Protein AF-A0A955AB08-F1 (afdb_monomer)

Secondary structure (DSSP, 8-state):
-HHHHHHHHHHHHHHHHHHHHHHHHHHHHHHHTTS-HHHHHHHHHHHHHHHHHTT--S-SSS--HHHHHH-EEEEEEHHHHHHHHGGG--HHHHHHHHHHHHHTTSSSEEEE-TTSTT-EEEEEE-TTSSPPP-

Structure (mmCIF, N/CA/C/O backbone):
data_AF-A0A955AB08-F1
#
_entry.id   AF-A0A955AB08-F1
#
loop_
_atom_site.group_PDB
_atom_site.id
_atom_site.type_symbol
_atom_site.label_atom_id
_atom_site.label_alt_id
_atom_site.label_comp_id
_atom_site.label_asym_id
_atom_site.label_entity_id
_atom_site.label_seq_id
_atom_site.pdbx_PDB_ins_code
_atom_site.Cartn_x
_atom_site.Cartn_y
_atom_site.Cartn_z
_atom_site.occupancy
_atom_site.B_iso_or_equiv
_atom_site.auth_seq_id
_atom_site.auth_comp_id
_atom_site.auth_asym_id
_atom_site.auth_atom_id
_atom_site.pdbx_PDB_model_num
ATOM 1 N N . ASP A 1 1 ? -2.127 -2.763 14.261 1.00 71.50 1 ASP A N 1
ATOM 2 C CA . ASP A 1 1 ? -1.485 -1.689 15.045 1.00 71.50 1 ASP A CA 1
ATOM 3 C C . ASP A 1 1 ? -1.441 -0.354 14.293 1.00 71.50 1 ASP A C 1
ATOM 5 O O . ASP A 1 1 ? -1.981 0.621 14.796 1.00 71.50 1 ASP A O 1
ATOM 9 N N . ILE A 1 2 ? -0.918 -0.314 13.058 1.00 84.75 2 ILE A N 1
ATOM 10 C CA . ILE A 1 2 ? -0.859 0.908 12.220 1.00 84.75 2 ILE A CA 1
ATOM 11 C C . ILE A 1 2 ? -2.237 1.560 12.011 1.00 84.75 2 ILE A C 1
ATOM 13 O O . ILE A 1 2 ? -2.400 2.736 12.316 1.00 84.75 2 ILE A O 1
ATOM 17 N N . MET A 1 3 ? -3.245 0.796 11.567 1.00 88.81 3 MET A N 1
ATOM 18 C CA . MET A 1 3 ? -4.591 1.336 11.311 1.00 88.81 3 MET A CA 1
ATOM 19 C C . MET A 1 3 ? -5.214 2.000 12.549 1.00 88.81 3 MET A C 1
ATOM 21 O O . MET A 1 3 ? -5.791 3.073 12.429 1.00 88.81 3 MET A O 1
ATOM 25 N N . TYR A 1 4 ? -5.057 1.410 13.740 1.00 93.00 4 TYR A N 1
ATOM 26 C CA . TYR A 1 4 ? -5.535 2.012 14.990 1.00 93.00 4 TYR A CA 1
ATOM 27 C C . TYR A 1 4 ? -4.846 3.354 15.266 1.00 93.00 4 TYR A C 1
ATOM 29 O O . TYR A 1 4 ? -5.520 4.342 15.548 1.00 93.00 4 TYR A O 1
ATOM 37 N N . ARG A 1 5 ? -3.510 3.407 15.152 1.00 91.81 5 ARG A N 1
ATOM 38 C CA . ARG A 1 5 ? -2.750 4.647 15.373 1.00 91.81 5 ARG A CA 1
ATOM 39 C C . ARG A 1 5 ? -3.186 5.739 14.399 1.00 91.81 5 ARG A C 1
ATOM 41 O O . ARG A 1 5 ? -3.475 6.848 14.832 1.00 91.81 5 ARG A O 1
ATOM 48 N N . ASN A 1 6 ? -3.312 5.409 13.117 1.00 90.12 6 ASN A N 1
ATOM 49 C CA . ASN A 1 6 ? -3.714 6.379 12.102 1.00 90.12 6 ASN A CA 1
ATOM 50 C C . ASN A 1 6 ? -5.166 6.845 12.286 1.00 90.12 6 ASN A C 1
ATOM 52 O O . ASN A 1 6 ? -5.442 8.031 12.137 1.00 90.12 6 ASN A O 1
ATOM 56 N N . ALA A 1 7 ? -6.084 5.944 12.656 1.00 92.50 7 ALA A N 1
ATOM 57 C CA . ALA A 1 7 ? -7.474 6.291 12.959 1.00 92.50 7 ALA A CA 1
ATOM 58 C C . ALA A 1 7 ? -7.582 7.216 14.182 1.00 92.50 7 ALA A C 1
ATOM 60 O O . ALA A 1 7 ? -8.371 8.157 14.175 1.00 92.50 7 ALA A O 1
ATOM 61 N N . LYS A 1 8 ? -6.742 6.997 15.203 1.00 94.25 8 LYS A N 1
ATOM 62 C CA . LYS A 1 8 ? -6.636 7.875 16.376 1.00 94.25 8 LYS A CA 1
ATOM 63 C C . LYS A 1 8 ? -6.125 9.271 16.024 1.00 94.25 8 LYS A C 1
ATOM 65 O O . LYS A 1 8 ? -6.566 10.240 16.631 1.00 94.25 8 LYS A O 1
ATOM 70 N N . THR A 1 9 ? -5.217 9.378 15.058 1.00 93.94 9 THR A N 1
ATOM 71 C CA . THR A 1 9 ? -4.696 10.667 14.586 1.00 93.94 9 THR A CA 1
ATOM 72 C C . THR A 1 9 ? -5.680 11.395 13.667 1.00 93.94 9 THR A C 1
ATOM 74 O O . THR A 1 9 ? -5.891 12.591 13.836 1.00 93.94 9 THR A O 1
ATOM 77 N N . ASN A 1 10 ? -6.273 10.704 12.689 1.00 92.94 10 ASN A N 1
ATOM 78 C CA . ASN A 1 10 ? -7.201 11.293 11.723 1.00 92.94 10 ASN A CA 1
ATOM 79 C C . ASN A 1 10 ? -8.152 10.234 11.144 1.00 92.94 10 ASN A C 1
ATOM 81 O O . ASN A 1 10 ? -7.912 9.691 10.064 1.00 92.94 10 ASN A O 1
ATOM 85 N N . LEU A 1 11 ? -9.251 9.964 11.849 1.00 92.31 11 LEU A N 1
ATOM 86 C CA . LEU A 1 11 ? -10.253 8.981 11.432 1.00 92.31 11 LEU A CA 1
ATOM 87 C C . LEU A 1 11 ? -10.873 9.307 10.066 1.00 92.31 11 LEU A C 1
ATOM 89 O O . LEU A 1 11 ? -10.939 8.432 9.206 1.00 92.31 11 LEU A O 1
ATOM 93 N N . ALA A 1 12 ? -11.282 10.560 9.845 1.00 92.38 12 ALA A N 1
ATOM 94 C CA . ALA A 1 12 ? -11.912 10.981 8.593 1.00 92.38 12 ALA A CA 1
ATOM 95 C C . ALA A 1 12 ? -10.998 10.721 7.385 1.00 92.38 12 ALA A C 1
ATOM 97 O O . ALA A 1 12 ? -11.436 10.185 6.372 1.00 92.38 12 ALA A O 1
ATOM 98 N N . GLY A 1 13 ? -9.703 11.014 7.528 1.00 89.00 13 GLY A N 1
ATOM 99 C CA . GLY A 1 13 ? -8.707 10.732 6.498 1.00 89.00 13 GLY A CA 1
ATOM 100 C C . GLY A 1 13 ? -8.410 9.246 6.294 1.00 89.00 13 GLY A C 1
ATOM 101 O O . GLY A 1 13 ? -7.822 8.899 5.281 1.00 89.00 13 GLY A O 1
ATOM 102 N N . GLN A 1 14 ? -8.774 8.351 7.219 1.00 89.06 14 GLN A N 1
ATOM 103 C CA . GLN A 1 14 ? -8.617 6.909 6.991 1.00 89.06 14 GLN A CA 1
ATOM 104 C C . GLN A 1 14 ? -9.759 6.321 6.153 1.00 89.06 14 GLN A C 1
ATOM 106 O O . GLN A 1 14 ? -9.505 5.401 5.375 1.00 89.06 14 GLN A O 1
ATOM 111 N N . TYR A 1 15 ? -10.980 6.856 6.261 1.00 89.50 15 TYR A N 1
ATOM 112 C CA . TYR A 1 15 ? -12.125 6.408 5.454 1.00 89.50 15 TYR A CA 1
ATOM 113 C C . TYR A 1 15 ? -11.903 6.634 3.946 1.00 89.50 15 TYR A C 1
ATOM 115 O O . TYR A 1 15 ? -12.392 5.876 3.117 1.00 89.50 15 TYR A O 1
ATOM 123 N N . SER A 1 16 ? -11.096 7.625 3.558 1.00 84.69 16 SER A N 1
ATOM 124 C CA . SER A 1 16 ? -10.733 7.835 2.150 1.00 84.69 16 SER A CA 1
ATOM 125 C C . SER A 1 16 ? -9.644 6.886 1.627 1.00 84.69 16 SER A C 1
ATOM 127 O O . SER A 1 16 ? -9.395 6.869 0.423 1.00 84.69 16 SER A O 1
ATOM 129 N N . LEU A 1 17 ? -8.986 6.104 2.495 1.00 81.38 17 LEU A N 1
ATOM 130 C CA . LEU A 1 17 ? -7.819 5.289 2.128 1.00 81.38 17 LEU A CA 1
ATOM 131 C C . LEU A 1 17 ? -8.125 3.798 1.981 1.00 81.38 17 LEU A C 1
ATOM 133 O O . LEU A 1 17 ? -7.622 3.165 1.057 1.00 81.38 17 LEU A O 1
ATOM 137 N N . TYR A 1 18 ? -8.900 3.212 2.897 1.00 79.69 18 TYR A N 1
ATOM 138 C CA . TYR A 1 18 ? -9.014 1.749 2.975 1.00 79.69 18 TYR A CA 1
ATOM 139 C C . TYR A 1 18 ? -10.227 1.151 2.247 1.00 79.69 18 TYR A C 1
ATOM 141 O O . TYR A 1 18 ? -10.337 -0.077 2.152 1.00 79.69 18 TYR A O 1
ATOM 149 N N . GLY A 1 19 ? -11.128 1.993 1.736 1.00 85.38 19 GLY A N 1
ATOM 150 C CA . GLY A 1 19 ? -12.357 1.569 1.068 1.00 85.38 19 GLY A CA 1
ATOM 151 C C . GLY A 1 19 ? -13.291 0.751 1.969 1.00 85.38 19 GLY A C 1
ATOM 152 O O . GLY A 1 19 ? -13.038 0.548 3.154 1.00 85.38 19 GLY A O 1
ATOM 153 N N . SER A 1 20 ? -14.359 0.201 1.389 1.00 91.12 20 SER A N 1
ATOM 154 C CA . SER A 1 20 ? -15.511 -0.322 2.146 1.00 91.12 20 SER A CA 1
ATOM 155 C C . SER A 1 20 ? -15.192 -1.386 3.209 1.00 91.12 20 SER A C 1
ATOM 157 O O . SER A 1 20 ? -15.840 -1.444 4.256 1.00 91.12 20 SER A O 1
ATOM 159 N N . ASN A 1 21 ? -14.194 -2.244 2.979 1.00 92.38 21 ASN A N 1
ATOM 160 C CA . ASN A 1 21 ? -13.783 -3.240 3.972 1.00 92.38 21 ASN A CA 1
ATOM 161 C C . ASN A 1 21 ? -12.989 -2.608 5.119 1.00 92.38 21 ASN A C 1
ATOM 163 O O . ASN A 1 21 ? -13.155 -3.009 6.269 1.00 92.38 21 ASN A O 1
ATOM 167 N N . GLY A 1 22 ? -12.133 -1.630 4.824 1.00 91.31 22 GLY A N 1
ATOM 168 C CA . GLY A 1 22 ? -11.461 -0.862 5.861 1.00 91.31 22 GLY A CA 1
ATOM 169 C C . GLY A 1 22 ? -12.411 0.030 6.634 1.00 91.31 22 GLY A C 1
ATOM 170 O O . GLY A 1 22 ? -12.307 0.079 7.854 1.00 91.31 22 GLY A O 1
ATOM 171 N N . ASP A 1 23 ? -13.391 0.627 5.963 1.00 94.62 23 ASP A N 1
ATOM 172 C CA . ASP A 1 23 ? -14.441 1.435 6.581 1.00 94.62 23 ASP A CA 1
ATOM 173 C C . ASP A 1 23 ? -15.197 0.634 7.642 1.00 94.62 23 ASP A C 1
ATOM 175 O O . ASP A 1 23 ? -15.444 1.128 8.738 1.00 94.62 23 ASP A O 1
ATOM 179 N N . ALA A 1 24 ? -15.473 -0.648 7.384 1.00 95.88 24 ALA A N 1
ATOM 180 C CA . ALA A 1 24 ? -16.081 -1.533 8.375 1.00 95.88 24 ALA A CA 1
ATOM 181 C C . ALA A 1 24 ? -15.209 -1.715 9.636 1.00 95.88 24 ALA A C 1
ATOM 183 O O . ALA A 1 24 ? -15.736 -1.828 10.742 1.00 95.88 24 ALA A O 1
ATOM 184 N N . VAL A 1 25 ? -13.880 -1.732 9.499 1.00 95.12 25 VAL A N 1
ATOM 185 C CA . VAL A 1 25 ? -12.946 -1.810 10.637 1.00 95.12 25 VAL A CA 1
ATOM 186 C C . VAL A 1 25 ? -12.798 -0.451 11.329 1.00 95.12 25 VAL A C 1
ATOM 188 O O . VAL A 1 25 ? -12.733 -0.389 12.558 1.00 95.12 25 VAL A O 1
ATOM 191 N N . LEU A 1 26 ? -12.781 0.643 10.567 1.00 96.38 26 LEU A N 1
ATOM 192 C CA . LEU A 1 26 ? -12.750 2.010 11.090 1.00 96.38 26 LEU A CA 1
ATOM 193 C C . LEU A 1 26 ? -14.026 2.346 11.863 1.00 96.38 26 LEU A C 1
ATOM 195 O O . LEU A 1 26 ? -13.941 2.987 12.907 1.00 96.38 26 LEU A O 1
ATOM 199 N N . LYS A 1 27 ? -15.177 1.818 11.442 1.00 96.88 27 LYS A N 1
ATOM 200 C CA . LYS A 1 27 ? -16.437 1.935 12.178 1.00 96.88 27 LYS A CA 1
ATOM 201 C C . LYS A 1 27 ? -16.373 1.239 13.535 1.00 96.88 27 LYS A C 1
ATOM 203 O O . LYS A 1 27 ? -16.810 1.796 14.536 1.00 96.88 27 LYS A O 1
ATOM 208 N N . VAL A 1 28 ? -15.742 0.062 13.603 1.00 97.12 28 VAL A N 1
ATOM 209 C CA . VAL A 1 28 ? -15.484 -0.621 14.885 1.00 97.12 28 VAL A CA 1
ATOM 210 C C . VAL A 1 28 ? -14.613 0.239 15.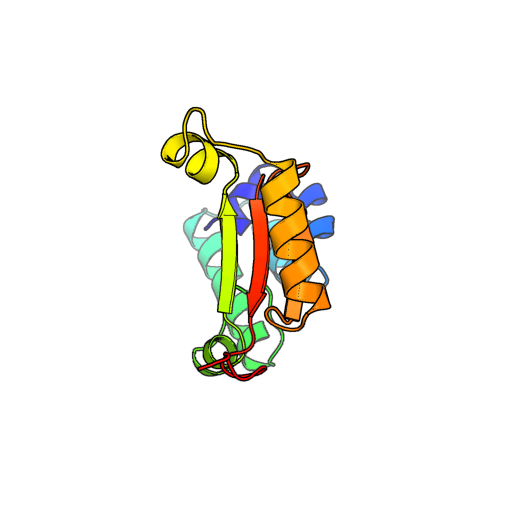798 1.00 97.12 28 VAL A C 1
ATOM 212 O O . VAL A 1 28 ? -14.893 0.319 16.993 1.00 97.12 28 VAL A O 1
ATOM 215 N N . TYR A 1 29 ? -13.582 0.896 15.256 1.00 97.25 29 TYR A N 1
ATOM 216 C CA . TYR A 1 29 ? -12.797 1.864 16.021 1.00 97.25 29 TYR A CA 1
ATOM 217 C C . TYR A 1 29 ? -13.669 3.028 16.505 1.00 97.25 29 TYR A C 1
ATOM 219 O O . TYR A 1 29 ? -13.682 3.318 17.697 1.00 97.25 29 TYR A O 1
ATOM 227 N N . GLU A 1 30 ? -14.419 3.663 15.607 1.00 97.31 30 GLU A N 1
ATOM 228 C CA . GLU A 1 30 ? -15.264 4.821 15.896 1.00 97.31 30 GLU A CA 1
ATOM 229 C C . GLU A 1 30 ? -16.266 4.554 17.024 1.00 97.31 30 GLU A C 1
ATOM 231 O O . GLU A 1 30 ? -16.361 5.355 17.956 1.00 97.31 30 GLU A O 1
ATOM 236 N N . ASP A 1 31 ? -16.923 3.394 16.981 1.00 98.00 31 ASP A N 1
ATOM 237 C CA . ASP A 1 31 ? -17.942 2.975 17.948 1.00 98.00 31 ASP A CA 1
ATOM 238 C C . ASP A 1 31 ? -17.359 2.603 19.316 1.00 98.00 31 ASP A C 1
ATOM 240 O O . ASP A 1 31 ? -18.072 2.580 20.317 1.00 98.00 31 ASP A O 1
ATOM 244 N N . ASN A 1 32 ? -16.060 2.297 19.380 1.00 97.81 32 ASN A N 1
ATOM 245 C CA . ASN A 1 32 ? -15.412 1.779 20.584 1.00 97.81 32 ASN A CA 1
ATOM 246 C C . ASN A 1 32 ? -14.257 2.653 21.086 1.00 97.81 32 ASN A C 1
ATOM 248 O O . ASN A 1 32 ? -13.645 2.297 22.086 1.00 97.81 32 ASN A O 1
ATOM 252 N N . LYS A 1 33 ? -13.952 3.797 20.458 1.00 95.81 33 LYS A N 1
ATOM 253 C CA . LYS A 1 33 ? -12.757 4.620 20.749 1.00 95.81 33 LYS A CA 1
ATOM 254 C C . LYS A 1 33 ? -12.636 5.139 22.190 1.00 95.81 33 LYS A C 1
ATOM 256 O O . LYS A 1 33 ? -11.564 5.604 22.559 1.00 95.81 33 LYS A O 1
ATOM 261 N N . GLN A 1 34 ? -13.705 5.058 22.986 1.00 96.69 34 GLN A N 1
ATOM 262 C CA . GLN A 1 34 ? -13.718 5.403 24.417 1.00 96.69 34 GLN A CA 1
ATOM 263 C C . GLN A 1 34 ? -13.293 4.244 25.337 1.00 96.69 34 GLN A C 1
ATOM 265 O O . GLN A 1 34 ? -13.073 4.445 26.528 1.00 96.69 34 GLN A O 1
ATOM 270 N N . LYS A 1 35 ? -13.195 3.020 24.808 1.00 96.69 35 LYS A N 1
ATOM 271 C CA . LYS A 1 35 ? -12.752 1.833 25.545 1.00 96.69 35 LYS A CA 1
ATOM 272 C C . LYS A 1 35 ? -11.223 1.787 25.671 1.00 96.69 35 LYS A C 1
ATOM 274 O O . LYS A 1 35 ? -10.525 2.464 24.912 1.00 96.69 35 LYS A O 1
ATOM 279 N N . PRO A 1 36 ? -10.674 0.939 26.564 1.00 97.50 36 PRO A N 1
ATOM 280 C CA . PRO A 1 36 ? -9.236 0.717 26.635 1.00 97.50 36 PRO A CA 1
ATOM 281 C C . PRO A 1 36 ? -8.647 0.301 25.282 1.00 97.50 36 PRO A C 1
ATOM 283 O O . PRO A 1 36 ? -9.205 -0.539 24.574 1.00 97.50 36 PRO A O 1
ATOM 286 N N . GLU A 1 37 ? -7.474 0.841 24.950 1.00 95.44 37 GLU A N 1
ATOM 287 C CA . GLU A 1 37 ? -6.793 0.622 23.666 1.00 95.44 37 GLU A CA 1
ATOM 288 C C . GLU A 1 37 ? -6.680 -0.861 23.282 1.00 95.44 37 GLU A C 1
ATOM 290 O O . GLU A 1 37 ? -6.947 -1.236 22.138 1.00 95.44 37 GLU A O 1
ATOM 295 N N . ALA A 1 38 ? -6.314 -1.714 24.240 1.00 95.62 38 ALA A N 1
ATOM 296 C CA . ALA A 1 38 ? -6.187 -3.150 24.017 1.00 95.62 38 ALA A CA 1
ATOM 297 C C . ALA A 1 38 ? -7.516 -3.789 23.576 1.00 95.62 38 ALA A C 1
ATOM 299 O O . ALA A 1 38 ? -7.529 -4.654 22.698 1.00 95.62 38 ALA A O 1
ATOM 300 N N . GLU A 1 39 ? -8.641 -3.337 24.136 1.00 97.00 39 GLU A N 1
ATOM 301 C CA . GLU A 1 39 ? -9.965 -3.841 23.779 1.00 97.00 39 GLU A CA 1
ATOM 302 C C . GLU A 1 39 ? -10.374 -3.380 22.378 1.00 97.00 39 GLU A C 1
ATOM 304 O O . GLU A 1 39 ? -10.815 -4.200 21.572 1.00 97.00 39 GLU A O 1
ATOM 309 N N . VAL A 1 40 ? -10.150 -2.105 22.047 1.00 96.94 40 VAL A N 1
ATOM 310 C CA . VAL A 1 40 ? -10.433 -1.571 20.705 1.00 96.94 40 VAL A CA 1
ATOM 311 C C . VAL A 1 40 ? -9.623 -2.317 19.648 1.00 96.94 40 VAL A C 1
ATOM 313 O O . VAL A 1 40 ? -10.182 -2.797 18.661 1.00 96.94 40 VAL A O 1
ATOM 316 N N . LYS A 1 41 ? -8.315 -2.503 19.875 1.00 94.50 41 LYS A N 1
ATOM 317 C CA . LYS A 1 41 ? -7.449 -3.275 18.970 1.00 94.50 41 LYS A CA 1
ATOM 318 C C . LYS A 1 41 ? -7.950 -4.707 18.795 1.00 94.50 41 LYS A C 1
ATOM 320 O O . LYS A 1 41 ? -7.976 -5.199 17.667 1.00 94.50 41 LYS A O 1
ATOM 325 N N . ARG A 1 42 ? -8.381 -5.367 19.874 1.00 95.88 42 ARG A N 1
ATOM 326 C CA . ARG A 1 42 ? -8.948 -6.724 19.815 1.00 95.88 42 ARG A CA 1
ATOM 327 C C . ARG A 1 42 ? -10.201 -6.773 18.938 1.00 95.88 42 ARG A C 1
ATOM 329 O O . ARG A 1 42 ? -10.310 -7.671 18.105 1.00 95.88 42 ARG A O 1
ATOM 336 N N . LEU A 1 43 ? -11.111 -5.809 19.085 1.00 97.06 43 LEU A N 1
ATOM 337 C CA . LEU A 1 43 ? -12.337 -5.718 18.282 1.00 97.06 43 LEU A CA 1
ATOM 338 C C . LEU A 1 43 ? -12.032 -5.458 16.800 1.00 97.06 43 LEU A C 1
ATOM 340 O O . LEU A 1 43 ? -12.585 -6.131 15.931 1.00 97.06 43 LEU A O 1
ATOM 344 N N . MET A 1 44 ? -11.099 -4.550 16.503 1.00 94.88 44 MET A N 1
ATOM 345 C CA . MET A 1 44 ? -10.657 -4.296 15.127 1.00 94.88 44 MET A CA 1
ATOM 346 C C . MET A 1 44 ? -10.044 -5.551 14.489 1.00 94.88 44 MET A C 1
ATOM 348 O O . MET A 1 44 ? -10.383 -5.898 13.361 1.00 94.88 44 MET A O 1
ATOM 352 N N . VAL A 1 45 ? -9.180 -6.273 15.213 1.00 92.75 45 VAL A N 1
ATOM 353 C CA . VAL A 1 45 ? -8.583 -7.533 14.732 1.00 92.75 45 VAL A CA 1
ATOM 354 C C . VAL A 1 45 ? -9.652 -8.598 14.489 1.00 92.75 45 VAL A C 1
ATOM 356 O O . VAL A 1 45 ? -9.575 -9.312 13.490 1.00 92.75 45 VAL A O 1
ATOM 359 N N . ALA A 1 46 ? -10.656 -8.703 15.364 1.00 94.38 46 ALA A N 1
ATOM 360 C CA . ALA A 1 46 ? -11.769 -9.628 15.174 1.00 94.38 46 ALA A CA 1
ATOM 361 C C . ALA A 1 46 ? -12.533 -9.322 13.876 1.00 94.38 46 ALA A C 1
ATOM 363 O O . ALA A 1 46 ? -12.756 -10.232 13.080 1.00 94.38 46 ALA A O 1
ATOM 364 N N . LYS A 1 47 ? -12.827 -8.043 13.604 1.00 95.00 47 LYS A N 1
ATOM 365 C CA . LYS A 1 47 ? -13.492 -7.630 12.360 1.00 95.00 47 LYS A CA 1
ATOM 366 C C . LYS A 1 47 ? -12.644 -7.918 11.118 1.00 95.00 47 LYS A C 1
ATOM 368 O O . LYS A 1 47 ? -13.174 -8.402 10.125 1.00 95.00 47 LYS A O 1
ATOM 373 N N . VAL A 1 48 ? -11.329 -7.690 11.168 1.00 91.31 48 VAL A N 1
ATOM 374 C CA . VAL A 1 48 ? -10.420 -8.052 10.061 1.00 91.31 48 VAL A CA 1
ATOM 375 C C . VAL A 1 48 ? -10.473 -9.557 9.775 1.00 91.31 48 VAL A C 1
ATOM 377 O O . VAL A 1 48 ? -10.547 -9.952 8.613 1.00 91.31 48 VAL A O 1
ATOM 380 N N . LYS A 1 49 ? -10.462 -10.401 10.815 1.00 89.50 49 LYS A N 1
ATOM 381 C CA . LYS A 1 49 ? -10.542 -11.864 10.664 1.00 89.50 49 LYS A CA 1
ATOM 382 C C . LYS A 1 49 ? -11.885 -12.316 10.088 1.00 89.50 49 LYS A C 1
ATOM 384 O O . LYS A 1 49 ? -11.897 -13.150 9.190 1.00 89.50 49 LYS A O 1
ATOM 389 N N . GLU A 1 50 ? -12.987 -11.743 10.563 1.00 92.19 50 GLU A N 1
ATOM 390 C CA . GLU A 1 50 ? -14.339 -11.994 10.043 1.00 92.19 50 GLU A CA 1
ATOM 391 C C . GLU A 1 50 ? -14.452 -11.630 8.555 1.00 92.19 50 GLU A C 1
ATOM 393 O O . GLU A 1 50 ? -14.946 -12.416 7.747 1.00 92.19 50 GLU A O 1
ATOM 398 N N . LEU A 1 51 ? -13.953 -10.454 8.162 1.00 91.50 51 LEU A N 1
ATOM 399 C CA . LEU A 1 51 ? -13.936 -10.038 6.759 1.00 91.50 51 LEU A CA 1
ATOM 400 C C . LEU A 1 51 ? -13.088 -11.000 5.913 1.00 91.50 51 LEU A C 1
ATOM 402 O O . LEU A 1 51 ? -13.521 -11.430 4.843 1.00 91.50 51 LEU A O 1
ATOM 406 N N . LEU A 1 52 ? -11.925 -11.416 6.423 1.00 86.94 52 LEU A N 1
ATOM 407 C CA . LEU A 1 52 ? -11.034 -12.341 5.726 1.00 86.94 52 LEU A CA 1
ATOM 408 C C . LEU A 1 52 ? -11.663 -13.725 5.503 1.00 86.94 52 LEU A C 1
ATOM 410 O O . LEU A 1 52 ? -11.486 -14.287 4.425 1.00 86.94 52 LEU A O 1
ATOM 414 N N . GLN A 1 53 ? -12.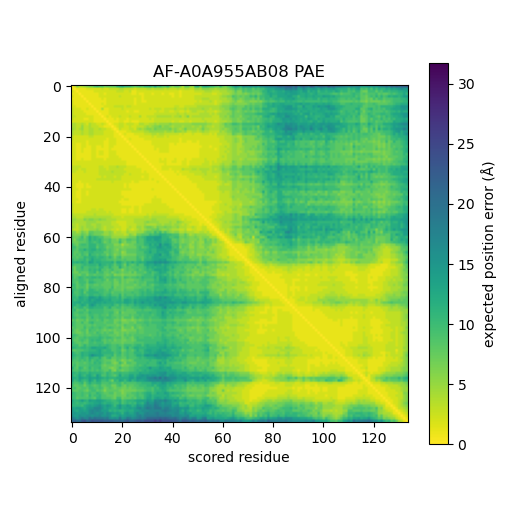431 -14.249 6.467 1.00 86.12 53 GLN A N 1
ATOM 415 C CA . GLN A 1 53 ? -13.190 -15.504 6.315 1.00 86.12 53 GLN A CA 1
ATOM 416 C C . GLN A 1 53 ? -14.201 -15.443 5.162 1.00 86.12 53 GLN A C 1
ATOM 418 O O . GLN A 1 53 ? -14.475 -16.457 4.531 1.00 86.12 53 GLN A O 1
ATOM 423 N N . ASN A 1 54 ? -14.699 -14.247 4.844 1.00 85.00 54 ASN A N 1
ATOM 424 C CA . ASN A 1 54 ? -15.610 -13.996 3.729 1.00 85.00 54 ASN A CA 1
ATOM 425 C C . ASN A 1 54 ? -14.878 -13.545 2.451 1.00 85.00 54 ASN A C 1
ATOM 427 O O . ASN A 1 54 ? -15.479 -12.933 1.571 1.00 85.00 54 ASN A O 1
ATOM 431 N N . ASN A 1 55 ? -13.565 -13.784 2.363 1.00 82.00 55 ASN A N 1
ATOM 432 C CA . ASN A 1 55 ? -12.687 -13.349 1.271 1.00 82.00 55 ASN A CA 1
ATOM 433 C C . ASN A 1 55 ? -12.687 -11.823 1.014 1.00 82.00 55 ASN A C 1
ATOM 4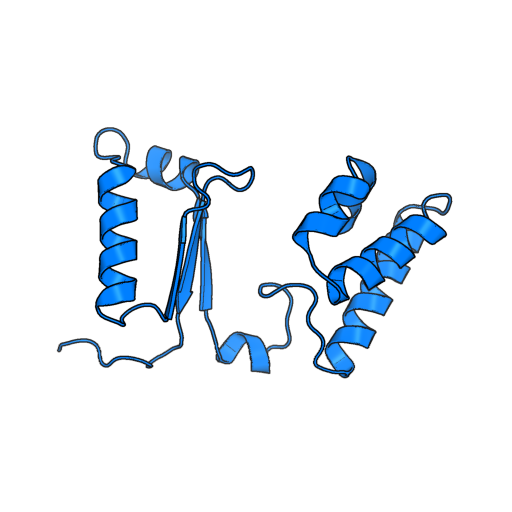35 O O . ASN A 1 55 ? -12.291 -11.345 -0.052 1.00 82.00 55 ASN A O 1
ATOM 439 N N . ARG A 1 56 ? -13.102 -11.029 2.008 1.00 86.81 56 ARG A N 1
ATOM 440 C CA . ARG A 1 56 ? -13.129 -9.564 1.967 1.00 86.81 56 ARG A CA 1
ATOM 441 C C . ARG A 1 56 ? -11.891 -9.023 2.664 1.00 86.81 56 ARG A C 1
ATOM 443 O O . ARG A 1 56 ? -11.762 -9.061 3.882 1.00 86.81 56 ARG A O 1
ATOM 450 N N . ARG A 1 57 ? -10.936 -8.533 1.881 1.00 84.62 57 ARG A N 1
ATOM 451 C CA . ARG A 1 57 ? -9.635 -8.090 2.396 1.00 84.62 57 ARG A CA 1
ATOM 452 C C . ARG A 1 57 ? -9.650 -6.604 2.740 1.00 84.62 57 ARG A C 1
ATOM 454 O O . ARG A 1 57 ? -10.239 -5.805 2.016 1.00 84.62 57 ARG A O 1
ATOM 461 N N . VAL A 1 58 ? -8.987 -6.262 3.844 1.00 83.69 58 VAL A N 1
ATOM 462 C CA . VAL A 1 58 ? -8.806 -4.879 4.330 1.00 83.69 58 VAL A CA 1
ATOM 463 C C . VAL A 1 58 ? -7.468 -4.295 3.872 1.00 83.69 58 VAL A C 1
ATOM 465 O O . VAL A 1 58 ? -7.339 -3.094 3.676 1.00 83.69 58 VAL A O 1
ATOM 468 N N . SER A 1 59 ? -6.458 -5.146 3.695 1.00 77.62 59 SER A N 1
ATOM 469 C CA . SER A 1 59 ? -5.137 -4.768 3.204 1.00 77.62 59 SER A CA 1
ATOM 470 C C . SER A 1 59 ? -4.614 -5.862 2.287 1.00 77.62 59 SER A C 1
ATOM 472 O O . SER A 1 59 ? -4.879 -7.046 2.503 1.00 77.62 59 SER A O 1
ATOM 474 N N . LEU A 1 60 ? -3.849 -5.458 1.279 1.00 73.88 60 LEU A N 1
ATOM 475 C CA . LEU A 1 60 ? -3.147 -6.385 0.406 1.00 73.88 60 LEU A CA 1
ATOM 476 C C . LEU A 1 60 ? -1.928 -7.031 1.093 1.00 73.88 60 LEU A C 1
ATOM 478 O O . LEU A 1 60 ? -1.562 -8.149 0.748 1.00 73.88 60 LEU A O 1
ATOM 482 N N . HIS A 1 61 ? -1.361 -6.380 2.115 1.00 69.25 61 HIS A N 1
ATOM 483 C CA . HIS A 1 61 ? -0.199 -6.877 2.864 1.00 69.25 61 HIS A CA 1
ATOM 484 C C . HIS A 1 61 ? -0.575 -7.780 4.047 1.00 69.25 61 HIS A C 1
ATOM 486 O O . HIS A 1 61 ? 0.257 -8.531 4.546 1.00 69.25 61 HIS A O 1
ATOM 492 N N . VAL A 1 62 ? -1.824 -7.714 4.517 1.00 72.00 62 VAL A N 1
ATOM 493 C CA . VAL A 1 62 ? -2.322 -8.522 5.640 1.00 72.00 62 VAL A CA 1
ATOM 494 C C . VAL A 1 62 ? -3.389 -9.466 5.112 1.00 72.00 62 VAL A C 1
ATOM 496 O O . VAL A 1 62 ? -4.572 -9.131 5.048 1.00 72.00 62 VAL A O 1
ATOM 499 N N . THR A 1 63 ? -2.953 -10.646 4.680 1.00 72.44 63 THR A N 1
ATOM 500 C CA . THR A 1 63 ? -3.807 -11.602 3.976 1.00 72.44 63 THR A CA 1
ATOM 501 C C . THR A 1 63 ? -3.493 -13.054 4.349 1.00 72.44 63 THR A C 1
ATOM 503 O O . THR A 1 63 ? -2.590 -13.320 5.140 1.00 72.44 63 THR A O 1
ATOM 506 N N . THR A 1 64 ? -4.277 -14.006 3.836 1.00 74.38 64 THR A N 1
ATOM 507 C CA . THR A 1 64 ? -4.017 -15.440 4.031 1.00 74.38 64 THR A CA 1
ATOM 508 C C . THR A 1 64 ? -2.764 -15.871 3.270 1.00 74.38 64 THR A C 1
ATOM 510 O O . THR A 1 64 ? -2.432 -15.294 2.238 1.00 74.38 64 THR A O 1
ATOM 513 N N . ALA A 1 65 ? -2.099 -16.939 3.722 1.00 78.56 65 ALA A N 1
ATOM 514 C CA . ALA A 1 65 ? -0.948 -17.505 3.011 1.00 78.56 65 ALA A CA 1
ATOM 515 C C . ALA A 1 65 ? -1.278 -17.869 1.551 1.00 78.56 65 ALA A C 1
ATOM 517 O O . ALA A 1 65 ? -0.451 -17.698 0.664 1.00 78.56 65 ALA A O 1
ATOM 518 N N . GLU A 1 66 ? -2.500 -18.336 1.292 1.00 79.31 66 GLU A N 1
ATOM 519 C CA . GLU A 1 66 ? -2.988 -18.607 -0.060 1.00 79.31 66 GLU A CA 1
ATOM 520 C C . GLU A 1 66 ? -3.003 -17.354 -0.937 1.00 79.31 66 GLU A C 1
ATOM 522 O O . GLU A 1 66 ? -2.415 -17.359 -2.012 1.00 79.31 66 GLU A O 1
ATOM 527 N N . ASN A 1 67 ? -3.593 -16.260 -0.453 1.00 75.12 67 ASN A N 1
ATOM 528 C CA . ASN A 1 67 ? -3.627 -14.999 -1.187 1.00 75.12 67 ASN A CA 1
ATOM 529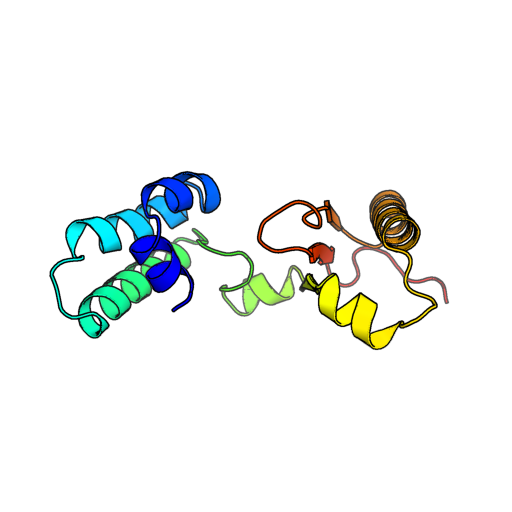 C C . ASN A 1 67 ? -2.236 -14.374 -1.346 1.00 75.12 67 ASN A C 1
ATOM 531 O O . ASN A 1 67 ? -1.951 -13.785 -2.386 1.00 75.12 67 ASN A O 1
ATOM 535 N N . TYR A 1 68 ? -1.371 -14.522 -0.341 1.00 78.31 68 TYR A N 1
ATOM 536 C CA . TYR A 1 68 ? 0.011 -14.049 -0.396 1.00 78.31 68 TYR A CA 1
ATOM 537 C C . TYR A 1 68 ? 0.813 -14.747 -1.507 1.00 78.31 68 TYR A C 1
ATOM 539 O O . TYR A 1 68 ? 1.647 -14.126 -2.153 1.00 78.31 68 TYR A O 1
ATOM 547 N N . ARG A 1 69 ? 0.524 -16.022 -1.807 1.00 80.88 69 ARG A N 1
ATOM 548 C CA . ARG A 1 69 ? 1.182 -16.754 -2.906 1.00 80.88 69 ARG A CA 1
ATOM 549 C C . ARG A 1 69 ? 0.820 -16.238 -4.301 1.00 80.88 69 ARG A C 1
ATOM 551 O O . ARG A 1 69 ? 1.556 -16.510 -5.243 1.00 80.88 69 ARG A O 1
ATOM 558 N N . LEU A 1 70 ? -0.293 -15.518 -4.449 1.00 82.44 70 LEU A N 1
ATOM 559 C CA . LEU A 1 70 ? -0.761 -15.035 -5.752 1.00 82.44 70 LEU A CA 1
ATOM 560 C C . LEU A 1 70 ? -0.022 -13.777 -6.216 1.00 82.44 70 LEU A C 1
ATOM 562 O O . LEU A 1 70 ? 0.077 -13.534 -7.417 1.00 82.44 70 LEU A O 1
ATOM 566 N N . LYS A 1 71 ? 0.452 -12.955 -5.274 1.00 84.62 71 LYS A N 1
ATOM 567 C CA . LYS A 1 71 ? 1.093 -11.671 -5.558 1.00 84.62 71 LYS A CA 1
ATOM 568 C C . LYS A 1 71 ? 2.144 -11.350 -4.505 1.00 84.62 71 LYS A C 1
ATOM 570 O O . LYS A 1 71 ? 1.845 -11.364 -3.316 1.00 84.62 71 LYS A O 1
ATOM 575 N N . ASN A 1 72 ? 3.325 -10.944 -4.950 1.00 86.19 72 ASN A N 1
ATOM 576 C CA . ASN A 1 72 ? 4.263 -10.210 -4.113 1.00 86.19 72 ASN A CA 1
ATOM 577 C C . ASN A 1 72 ? 3.968 -8.723 -4.248 1.00 86.19 72 ASN A C 1
ATOM 579 O O . ASN A 1 72 ? 3.870 -8.208 -5.360 1.00 86.19 72 ASN A O 1
ATOM 583 N N . ILE A 1 73 ? 3.821 -8.045 -3.119 1.00 88.94 73 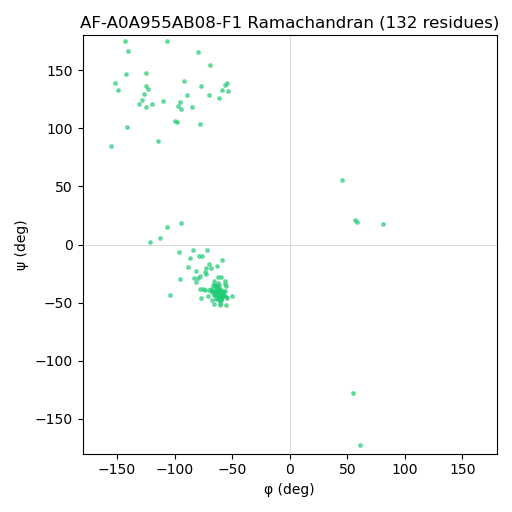ILE A N 1
ATOM 584 C CA . ILE A 1 73 ? 3.497 -6.623 -3.076 1.00 88.94 73 ILE A CA 1
ATOM 585 C C . ILE A 1 73 ? 4.568 -5.952 -2.243 1.00 88.94 73 ILE A C 1
ATOM 587 O O . ILE A 1 73 ? 4.755 -6.300 -1.075 1.00 88.94 73 ILE A O 1
ATOM 591 N N . ILE A 1 74 ? 5.300 -5.040 -2.871 1.00 90.56 74 ILE A N 1
ATOM 592 C CA . ILE A 1 74 ? 6.511 -4.460 -2.304 1.00 90.56 74 ILE A CA 1
ATOM 593 C C . ILE A 1 74 ? 6.394 -2.945 -2.377 1.00 90.56 74 ILE A C 1
ATOM 595 O O . ILE A 1 74 ? 6.233 -2.378 -3.456 1.00 90.56 74 ILE A O 1
ATOM 599 N N . ASP A 1 75 ? 6.530 -2.306 -1.221 1.00 92.69 75 ASP A N 1
ATOM 600 C CA . ASP A 1 75 ? 6.740 -0.868 -1.128 1.00 92.69 75 ASP A CA 1
ATOM 601 C C . ASP A 1 75 ? 8.240 -0.600 -1.032 1.00 92.69 75 ASP A C 1
ATOM 603 O O . ASP A 1 75 ? 8.906 -1.005 -0.075 1.00 92.69 75 ASP A O 1
ATOM 607 N N . ILE A 1 76 ? 8.786 0.090 -2.028 1.00 95.69 76 ILE A N 1
ATOM 608 C CA . ILE A 1 76 ? 10.197 0.468 -2.077 1.00 95.69 76 ILE A CA 1
ATOM 609 C C . ILE A 1 76 ? 10.303 1.921 -1.620 1.00 95.69 76 ILE A C 1
ATOM 611 O O . ILE A 1 76 ? 9.887 2.840 -2.325 1.00 95.69 76 ILE A O 1
ATOM 615 N N . GLY A 1 77 ? 10.813 2.131 -0.407 1.00 96.44 77 GLY A N 1
ATOM 616 C CA . GLY A 1 77 ? 10.889 3.454 0.213 1.00 96.44 77 GLY A CA 1
ATOM 617 C C . GLY A 1 77 ? 11.914 4.367 -0.460 1.00 96.44 77 GLY A C 1
ATOM 618 O O . GLY A 1 77 ? 13.088 4.022 -0.564 1.00 96.44 77 GLY A O 1
ATOM 619 N N . VAL A 1 78 ? 11.499 5.579 -0.837 1.00 96.56 78 VAL A N 1
ATOM 620 C CA . VAL A 1 78 ? 12.377 6.554 -1.509 1.00 96.56 78 VAL A CA 1
ATOM 621 C C . VAL A 1 78 ? 13.592 6.894 -0.646 1.00 96.56 78 VAL A C 1
ATOM 623 O O . VAL A 1 78 ? 14.720 6.891 -1.132 1.00 96.56 78 VAL A O 1
ATOM 626 N N . ASN A 1 79 ? 13.374 7.130 0.650 1.00 94.88 79 ASN A N 1
ATOM 627 C CA . ASN A 1 79 ? 14.434 7.544 1.571 1.00 94.88 79 ASN A CA 1
ATOM 628 C C . ASN A 1 79 ? 15.477 6.442 1.798 1.00 94.88 79 ASN A C 1
ATOM 630 O O . ASN A 1 79 ? 16.670 6.732 1.847 1.00 94.88 79 ASN A O 1
ATOM 634 N N . SER A 1 80 ? 15.051 5.179 1.924 1.00 95.06 80 SER A N 1
ATOM 635 C CA . SER A 1 80 ? 15.984 4.059 2.093 1.00 95.06 80 SER A CA 1
ATOM 636 C C . SER A 1 80 ? 16.767 3.799 0.809 1.00 95.06 80 SER A C 1
ATOM 638 O O . SER A 1 80 ? 17.976 3.581 0.869 1.00 95.06 80 SER A O 1
ATOM 640 N N . THR A 1 81 ? 16.120 3.903 -0.356 1.00 96.44 81 THR A N 1
ATOM 641 C CA . THR A 1 81 ? 16.806 3.822 -1.651 1.00 96.44 81 THR A CA 1
ATOM 642 C C . THR A 1 81 ? 17.816 4.954 -1.829 1.00 96.44 81 THR A C 1
ATOM 644 O O . THR A 1 81 ? 18.941 4.697 -2.249 1.00 96.4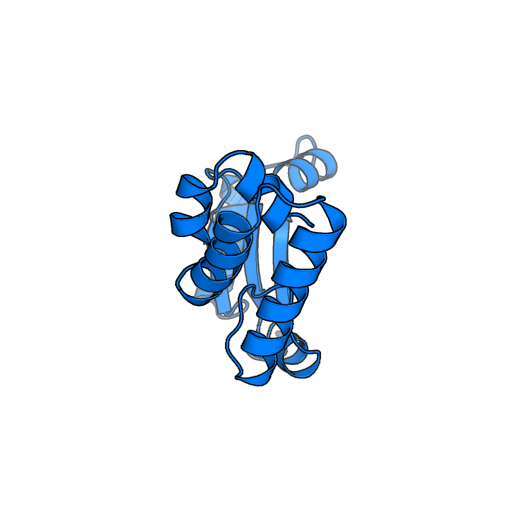4 81 THR A O 1
ATOM 647 N N . GLN A 1 82 ? 17.464 6.191 -1.469 1.00 96.62 82 GLN A N 1
ATOM 648 C CA . GLN A 1 82 ? 18.378 7.332 -1.532 1.00 96.62 82 GLN A CA 1
ATOM 649 C C . GLN A 1 82 ? 19.579 7.156 -0.601 1.00 96.62 82 GLN A C 1
ATOM 651 O O . GLN A 1 82 ? 20.712 7.370 -1.026 1.00 96.62 82 GLN A O 1
ATOM 656 N N . ALA A 1 83 ? 19.347 6.737 0.645 1.00 96.31 83 ALA A N 1
ATOM 657 C CA . ALA A 1 83 ? 20.416 6.500 1.609 1.00 96.31 83 ALA A CA 1
ATOM 658 C C . ALA A 1 83 ? 21.400 5.423 1.124 1.00 96.31 83 ALA A C 1
ATOM 660 O O . ALA A 1 83 ? 22.607 5.588 1.278 1.00 96.31 83 ALA A O 1
ATOM 661 N N . ALA A 1 84 ? 20.897 4.353 0.501 1.00 96.38 84 ALA A N 1
ATOM 662 C CA . ALA A 1 84 ? 21.727 3.276 -0.036 1.00 96.38 84 ALA A CA 1
ATOM 663 C C . ALA A 1 84 ? 22.481 3.673 -1.319 1.00 96.38 84 ALA A C 1
ATOM 665 O O . ALA A 1 84 ? 23.635 3.296 -1.496 1.00 96.38 84 ALA A O 1
ATOM 666 N N . ALA A 1 85 ? 21.841 4.425 -2.220 1.00 93.75 85 ALA A N 1
ATOM 667 C CA . ALA A 1 85 ? 22.423 4.809 -3.508 1.00 93.75 85 ALA A CA 1
ATOM 668 C C . ALA A 1 85 ? 23.382 6.013 -3.415 1.00 93.75 85 ALA A C 1
ATOM 670 O O . ALA A 1 85 ? 24.225 6.209 -4.299 1.00 93.75 85 ALA A O 1
ATOM 671 N N . GLY A 1 86 ? 23.252 6.844 -2.375 1.00 94.19 86 GLY A N 1
ATOM 672 C CA . GLY A 1 86 ? 24.067 8.040 -2.179 1.00 94.19 86 GLY A CA 1
ATOM 673 C C . GLY A 1 86 ? 24.011 8.977 -3.389 1.00 94.19 86 GLY A C 1
ATOM 674 O O . GLY A 1 86 ? 22.936 9.314 -3.885 1.00 94.19 86 GLY A O 1
ATOM 675 N N . ALA A 1 87 ? 25.179 9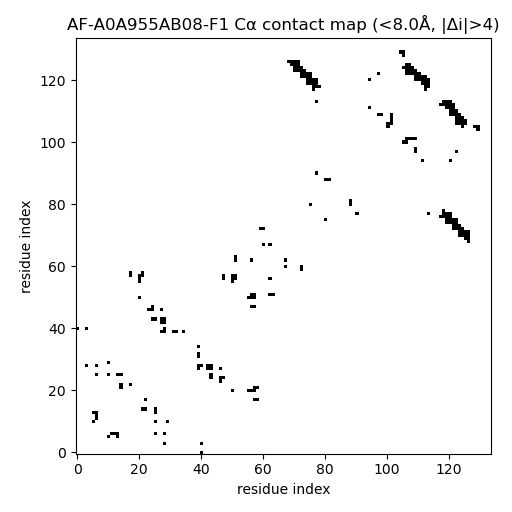.370 -3.902 1.00 95.06 87 ALA A N 1
ATOM 676 C CA . ALA A 1 87 ? 25.297 10.293 -5.036 1.00 95.06 87 ALA A CA 1
ATOM 677 C C . ALA A 1 87 ? 24.704 9.758 -6.356 1.00 95.06 87 ALA A C 1
ATOM 679 O O . ALA A 1 87 ? 24.427 10.540 -7.261 1.00 95.06 87 ALA A O 1
ATOM 680 N N . SER A 1 88 ? 24.497 8.443 -6.479 1.00 95.38 88 SER A N 1
ATOM 681 C CA . SER A 1 88 ? 23.914 7.833 -7.683 1.00 95.38 88 SER A CA 1
ATOM 682 C C . SER A 1 88 ? 22.381 7.860 -7.706 1.00 95.38 88 SER A C 1
ATOM 684 O O . SER A 1 88 ? 21.769 7.473 -8.704 1.00 95.38 88 SER A O 1
ATOM 686 N N . PHE A 1 89 ? 21.745 8.321 -6.623 1.00 97.25 89 PHE A N 1
ATOM 687 C CA . PHE A 1 89 ? 20.295 8.352 -6.512 1.00 97.25 89 PHE A CA 1
ATOM 688 C C . PHE A 1 89 ? 19.657 9.237 -7.590 1.00 97.25 89 PHE A C 1
ATOM 690 O O . PHE A 1 89 ? 19.951 10.425 -7.712 1.00 97.25 89 PHE A O 1
ATOM 697 N N . ASN A 1 90 ? 18.714 8.666 -8.339 1.00 97.44 90 ASN A N 1
ATOM 698 C CA . ASN A 1 90 ? 17.900 9.411 -9.287 1.00 97.44 90 ASN A CA 1
ATOM 699 C C . ASN A 1 90 ? 16.458 8.900 -9.265 1.00 97.44 90 ASN A C 1
ATOM 701 O O . ASN A 1 90 ? 16.131 7.886 -9.881 1.00 97.44 90 ASN A O 1
ATOM 705 N N . LYS A 1 91 ? 15.591 9.642 -8.568 1.00 96.81 91 LYS A N 1
ATOM 706 C CA . LYS A 1 91 ? 14.169 9.316 -8.411 1.00 96.81 91 LYS A CA 1
ATOM 707 C C . LYS A 1 91 ? 13.462 9.108 -9.758 1.00 96.81 91 LYS A C 1
ATOM 709 O O . LYS A 1 91 ? 12.751 8.123 -9.914 1.00 96.81 91 LYS A O 1
ATOM 714 N N . SER A 1 92 ? 13.692 9.997 -10.729 1.00 97.06 92 SER A N 1
ATOM 715 C CA . SER A 1 92 ? 13.030 9.948 -12.042 1.00 97.06 92 SER A CA 1
ATOM 716 C C . SER A 1 92 ? 13.399 8.686 -12.823 1.00 97.06 92 SER A C 1
ATOM 718 O O . SER A 1 92 ? 12.518 7.968 -13.288 1.00 97.06 92 SER A O 1
ATOM 720 N N . LYS A 1 93 ? 14.694 8.346 -12.879 1.00 96.88 93 LYS A N 1
ATOM 721 C CA . LYS A 1 93 ? 15.165 7.131 -13.564 1.00 96.88 93 LYS A CA 1
ATOM 722 C C . LYS A 1 93 ? 14.625 5.850 -12.927 1.00 96.88 93 LYS A C 1
ATOM 724 O O . LYS A 1 93 ? 14.328 4.898 -13.639 1.00 96.88 93 LYS A O 1
ATOM 729 N N . ILE A 1 94 ? 14.485 5.822 -11.601 1.00 96.88 94 ILE A N 1
ATOM 730 C CA . ILE A 1 94 ? 13.891 4.679 -10.893 1.00 96.88 94 ILE A CA 1
ATOM 731 C C . ILE A 1 94 ? 12.396 4.563 -11.224 1.00 96.88 94 ILE A C 1
ATOM 733 O O . ILE A 1 94 ? 11.941 3.481 -11.594 1.00 96.88 94 ILE A O 1
ATOM 737 N N . THR A 1 95 ? 11.642 5.669 -11.163 1.00 97.62 95 THR A N 1
ATOM 738 C CA . THR A 1 95 ? 10.228 5.697 -11.582 1.00 97.62 95 THR A CA 1
ATOM 739 C C . THR A 1 95 ? 10.069 5.218 -13.030 1.00 97.62 95 THR A C 1
ATOM 741 O O . THR A 1 95 ? 9.200 4.393 -13.319 1.00 97.62 95 THR A O 1
ATOM 744 N N . GLU A 1 96 ? 10.924 5.680 -13.944 1.00 98.06 96 GLU A N 1
ATOM 745 C CA . GLU A 1 96 ? 10.905 5.270 -15.352 1.00 98.06 96 GLU A CA 1
ATOM 746 C C . GLU A 1 96 ? 11.213 3.775 -15.521 1.00 98.06 96 GLU A C 1
ATOM 748 O O . GLU A 1 96 ? 10.547 3.095 -16.304 1.00 98.06 96 GLU A O 1
ATOM 753 N N . ALA A 1 97 ? 12.159 3.232 -14.748 1.00 96.88 97 ALA A N 1
ATOM 754 C CA . ALA A 1 97 ? 12.473 1.807 -14.760 1.00 96.88 97 ALA A CA 1
ATOM 755 C C . ALA A 1 97 ? 11.275 0.945 -14.327 1.00 96.88 97 ALA A C 1
ATOM 757 O O . ALA A 1 97 ? 10.970 -0.038 -15.002 1.00 96.88 97 ALA A O 1
ATOM 758 N N . PHE A 1 98 ? 10.552 1.325 -13.265 1.00 97.44 98 PHE A N 1
ATOM 759 C CA . PHE A 1 98 ? 9.334 0.609 -12.858 1.00 97.44 98 PHE A CA 1
ATOM 760 C C . PHE A 1 98 ? 8.204 0.757 -13.874 1.00 97.44 98 PHE A C 1
ATOM 762 O O . PHE A 1 98 ? 7.568 -0.233 -14.225 1.00 97.44 98 PHE A O 1
ATOM 769 N N . THR A 1 99 ? 8.017 1.953 -14.431 1.00 97.19 99 THR A N 1
ATOM 770 C CA . THR A 1 99 ? 7.039 2.189 -15.507 1.00 97.19 99 THR A CA 1
ATOM 771 C C . THR A 1 99 ? 7.330 1.301 -16.719 1.00 97.19 99 THR A C 1
ATOM 773 O O . THR A 1 99 ? 6.433 0.682 -17.292 1.00 97.19 99 THR A O 1
ATOM 776 N N . LYS A 1 100 ? 8.607 1.189 -17.107 1.00 96.25 100 LYS A N 1
ATOM 777 C CA . LYS A 1 100 ? 9.031 0.290 -18.181 1.00 96.25 100 LYS A CA 1
ATOM 778 C C . LYS A 1 100 ? 8.808 -1.174 -17.811 1.00 96.25 100 LYS A C 1
ATOM 780 O O . LYS A 1 100 ? 8.333 -1.922 -18.656 1.00 96.25 100 LYS A O 1
ATOM 785 N N . ALA A 1 101 ? 9.124 -1.582 -16.583 1.00 93.62 101 ALA A N 1
ATOM 786 C CA . ALA A 1 101 ? 8.907 -2.951 -16.126 1.00 93.62 101 ALA A CA 1
ATOM 787 C C . ALA A 1 101 ? 7.421 -3.345 -16.164 1.00 93.62 101 ALA A C 1
ATOM 789 O O . ALA A 1 101 ? 7.112 -4.473 -16.546 1.00 93.62 101 ALA A O 1
ATOM 790 N N . GLU A 1 102 ? 6.512 -2.428 -15.816 1.00 94.56 102 GLU A N 1
ATOM 791 C CA . GLU A 1 102 ? 5.062 -2.646 -15.910 1.00 94.56 102 GLU A CA 1
ATOM 792 C C . GLU A 1 102 ? 4.632 -2.785 -17.368 1.00 94.56 102 GLU A C 1
ATOM 794 O O . GLU A 1 102 ? 4.020 -3.782 -17.745 1.00 94.56 102 GLU A O 1
ATOM 799 N N . ARG A 1 103 ? 5.032 -1.831 -18.216 1.00 94.38 103 ARG A N 1
ATOM 800 C CA . ARG A 1 103 ? 4.721 -1.848 -19.652 1.00 94.38 103 ARG A CA 1
ATOM 801 C C . ARG A 1 103 ? 5.230 -3.107 -20.346 1.00 94.38 103 ARG A C 1
ATOM 803 O O . ARG A 1 103 ? 4.557 -3.655 -21.213 1.00 94.38 103 ARG A O 1
ATOM 810 N N . ASP A 1 104 ? 6.424 -3.554 -19.983 1.00 91.69 104 ASP A N 1
ATOM 811 C CA . ASP A 1 104 ? 7.022 -4.762 -20.533 1.00 91.69 104 ASP A CA 1
ATOM 812 C C . ASP A 1 104 ? 6.391 -6.042 -19.944 1.00 91.69 104 ASP A C 1
ATOM 814 O O . ASP A 1 104 ? 6.687 -7.133 -20.429 1.00 91.69 104 ASP A O 1
ATOM 818 N N . GLY A 1 105 ? 5.558 -5.951 -18.904 1.00 90.25 105 GLY A N 1
ATOM 819 C CA . GLY A 1 105 ? 4.887 -7.089 -18.269 1.00 90.25 105 GLY A CA 1
ATOM 820 C C . GLY A 1 105 ? 5.742 -7.869 -17.266 1.00 90.25 105 GLY A C 1
ATOM 821 O O . GLY A 1 105 ? 5.417 -9.011 -16.957 1.00 90.25 105 GLY A O 1
ATOM 822 N N . TYR A 1 106 ? 6.846 -7.299 -16.772 1.00 88.56 106 TYR A N 1
ATOM 823 C CA . TYR A 1 106 ? 7.638 -7.900 -15.687 1.00 88.56 106 TYR A CA 1
ATOM 824 C C . TYR A 1 106 ? 7.003 -7.688 -14.308 1.00 88.56 106 TYR A C 1
ATOM 826 O O . TYR A 1 106 ? 7.207 -8.499 -13.406 1.00 88.56 106 TYR A O 1
ATOM 834 N N . ILE A 1 107 ? 6.230 -6.614 -14.148 1.00 93.12 107 ILE A N 1
ATOM 835 C CA . ILE A 1 107 ? 5.389 -6.366 -12.975 1.00 93.12 107 ILE A CA 1
ATOM 836 C C . ILE A 1 107 ? 3.951 -6.148 -13.441 1.00 93.12 107 ILE A C 1
ATOM 838 O O . ILE A 1 107 ? 3.714 -5.641 -14.534 1.00 93.12 107 ILE A O 1
ATOM 842 N N . ASN A 1 108 ? 2.986 -6.557 -12.625 1.00 92.12 108 ASN A N 1
ATOM 843 C CA . ASN A 1 108 ? 1.570 -6.491 -12.984 1.00 92.12 108 ASN A CA 1
ATOM 844 C C . ASN A 1 108 ? 0.965 -5.123 -12.726 1.00 92.12 108 ASN A C 1
ATOM 846 O O . ASN A 1 108 ? -0.027 -4.772 -13.362 1.00 92.12 108 ASN A O 1
ATOM 850 N N . LYS A 1 109 ? 1.505 -4.409 -11.738 1.00 94.19 109 LYS A N 1
ATOM 851 C CA . LYS A 1 109 ? 1.048 -3.075 -11.394 1.00 94.19 109 LYS A CA 1
ATOM 852 C C . LYS A 1 109 ? 2.170 -2.259 -10.782 1.00 94.19 109 LYS A C 1
ATOM 854 O O . LYS A 1 109 ? 2.904 -2.758 -9.926 1.00 94.19 109 LYS A O 1
ATOM 859 N N . PHE A 1 110 ? 2.234 -0.998 -11.168 1.00 96.25 110 PHE A N 1
ATOM 860 C CA . PHE A 1 110 ? 3.068 0.022 -10.564 1.00 96.25 110 PHE A CA 1
ATOM 861 C C . PHE A 1 110 ? 2.212 1.217 -10.136 1.00 96.25 110 PHE A C 1
ATOM 863 O O . PHE A 1 110 ? 1.318 1.662 -10.854 1.00 96.25 110 PHE A O 1
ATOM 870 N N . ILE A 1 111 ? 2.466 1.737 -8.935 1.00 94.38 111 ILE A N 1
ATOM 871 C CA . ILE A 1 111 ? 1.856 2.974 -8.446 1.00 94.38 111 ILE A CA 1
ATOM 872 C C . ILE A 1 111 ? 2.970 3.865 -7.899 1.00 94.38 111 ILE A C 1
ATOM 874 O O . ILE A 1 111 ? 3.680 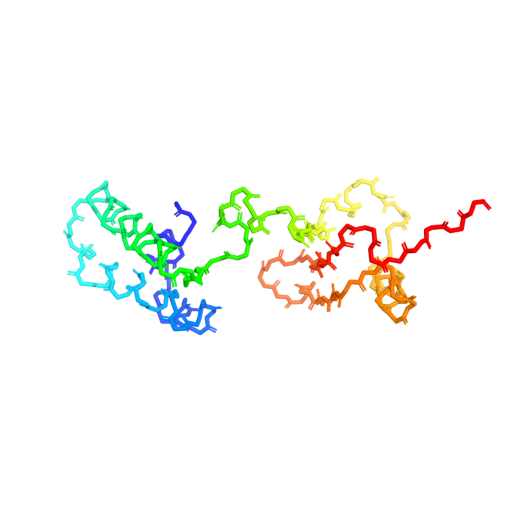3.498 -6.959 1.0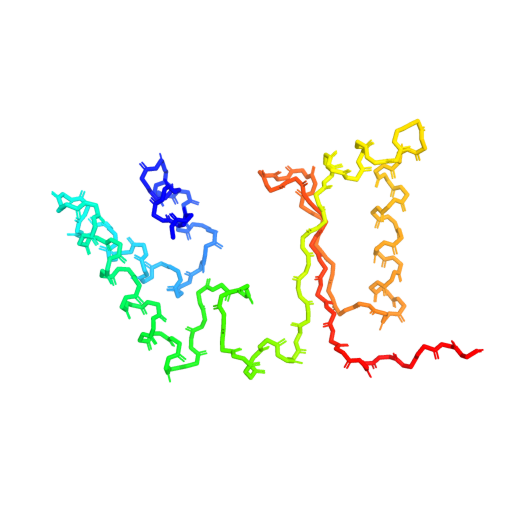0 94.38 111 ILE A O 1
ATOM 878 N N . ASP A 1 112 ? 3.105 5.057 -8.476 1.00 95.12 112 ASP A N 1
ATOM 879 C CA . ASP A 1 112 ? 3.998 6.085 -7.953 1.00 95.12 112 ASP A CA 1
ATOM 880 C C . ASP A 1 112 ? 3.342 6.773 -6.741 1.00 95.12 112 ASP A C 1
ATOM 882 O O . ASP A 1 112 ? 2.425 7.590 -6.868 1.00 95.12 112 ASP A O 1
ATOM 886 N N . GLU A 1 113 ? 3.808 6.423 -5.542 1.00 93.56 113 GLU A N 1
ATOM 887 C CA . GLU A 1 113 ? 3.395 7.039 -4.279 1.00 93.56 113 GLU A CA 1
ATOM 888 C C . GLU A 1 113 ? 4.479 7.952 -3.694 1.00 93.56 113 GLU A C 1
ATOM 890 O O . GLU A 1 113 ? 4.403 8.375 -2.538 1.00 93.56 113 GLU A O 1
ATOM 895 N N . THR A 1 114 ? 5.480 8.320 -4.492 1.00 94.19 114 THR A N 1
ATOM 896 C CA . THR A 1 114 ? 6.632 9.116 -4.049 1.00 94.19 114 THR A CA 1
ATOM 897 C C . THR A 1 114 ? 6.297 10.584 -3.767 1.00 94.19 114 THR A C 1
ATOM 899 O O . THR A 1 114 ? 7.157 11.361 -3.351 1.00 94.19 114 THR A O 1
ATOM 902 N N . HIS A 1 115 ? 5.055 10.982 -4.039 1.00 89.94 115 HIS A N 1
ATOM 903 C CA . HIS A 1 115 ? 4.482 12.292 -3.728 1.00 89.94 115 HIS A CA 1
ATOM 904 C C . HIS A 1 115 ? 3.373 12.208 -2.666 1.00 89.94 115 HIS A C 1
ATOM 906 O O . HIS A 1 115 ? 2.715 13.205 -2.376 1.00 89.94 115 HIS A O 1
ATOM 912 N N . LYS A 1 116 ? 3.148 11.020 -2.092 1.00 85.19 116 LYS A N 1
ATOM 913 C CA . LYS A 1 116 ? 2.163 10.762 -1.035 1.00 85.19 116 LYS A CA 1
ATOM 914 C C . LYS A 1 116 ? 2.859 10.550 0.310 1.00 85.19 116 LYS A C 1
ATOM 916 O O . LYS A 1 116 ? 4.080 10.453 0.389 1.00 85.19 116 LYS A O 1
ATOM 921 N N . SER A 1 117 ? 2.066 10.410 1.372 1.00 77.44 117 SER A N 1
ATOM 922 C CA . SER A 1 117 ? 2.556 10.180 2.740 1.00 77.44 117 SER A CA 1
ATOM 923 C C . SER A 1 117 ? 3.451 8.946 2.886 1.00 77.44 117 SER A C 1
ATOM 925 O O . SER A 1 117 ? 4.339 8.948 3.731 1.00 77.44 117 SER A O 1
ATOM 927 N N . ASN A 1 118 ? 3.226 7.904 2.080 1.00 77.56 118 ASN A N 1
ATOM 928 C CA . ASN A 1 118 ? 4.021 6.673 2.121 1.00 77.56 118 ASN A CA 1
ATOM 929 C C . ASN A 1 118 ? 5.428 6.861 1.529 1.00 77.56 118 ASN A C 1
ATOM 931 O O . ASN A 1 118 ? 6.342 6.137 1.913 1.00 77.56 118 ASN A O 1
ATOM 935 N N . ASN A 1 119 ? 5.604 7.843 0.630 1.00 92.62 119 ASN A N 1
ATOM 936 C CA . ASN A 1 119 ? 6.863 8.178 -0.037 1.00 92.62 119 ASN A CA 1
ATOM 937 C C . ASN A 1 119 ? 7.615 6.935 -0.561 1.00 92.62 119 ASN A C 1
ATOM 939 O O . ASN A 1 119 ? 8.768 6.671 -0.199 1.00 92.62 119 ASN A O 1
ATOM 943 N N . CYS A 1 120 ? 6.930 6.146 -1.389 1.00 96.06 120 CYS A N 1
ATOM 944 C CA . CYS A 1 120 ? 7.431 4.880 -1.916 1.00 96.06 120 CYS A CA 1
ATOM 945 C C . CYS A 1 120 ? 7.047 4.660 -3.386 1.00 96.06 120 CYS A C 1
ATOM 947 O O . CYS A 1 120 ? 6.179 5.334 -3.941 1.00 96.06 120 CYS A O 1
ATOM 949 N N . TRP A 1 121 ? 7.701 3.683 -4.005 1.00 97.44 121 TRP A N 1
ATOM 950 C CA . TRP A 1 121 ? 7.237 3.031 -5.224 1.00 97.44 121 TRP A CA 1
ATOM 951 C C . TRP A 1 121 ? 6.527 1.737 -4.841 1.00 97.44 121 TRP A C 1
ATOM 953 O O . TRP A 1 121 ? 7.150 0.859 -4.242 1.00 97.44 121 TRP A O 1
ATOM 963 N N . HIS A 1 122 ? 5.247 1.615 -5.183 1.00 94.69 122 HIS A N 1
ATOM 964 C CA . HIS A 1 122 ? 4.468 0.409 -4.923 1.00 94.69 122 HIS A CA 1
ATOM 965 C C . HIS A 1 122 ? 4.466 -0.483 -6.162 1.00 94.69 122 HIS A C 1
ATOM 967 O O . HIS A 1 122 ? 4.034 -0.054 -7.236 1.00 94.69 122 HIS A O 1
ATOM 973 N N . VAL A 1 123 ? 4.928 -1.724 -6.016 1.00 94.88 123 VAL A N 1
ATOM 974 C CA . VAL A 1 123 ? 4.954 -2.714 -7.099 1.00 94.88 123 VAL A CA 1
ATOM 975 C C . VAL A 1 123 ? 4.189 -3.977 -6.716 1.00 94.88 123 VAL A C 1
ATOM 977 O O . VAL A 1 123 ? 4.378 -4.535 -5.635 1.00 94.88 123 VAL A O 1
ATOM 980 N N . GLU A 1 124 ? 3.351 -4.457 -7.635 1.00 93.06 124 GLU A N 1
ATOM 981 C CA . GLU A 1 124 ? 2.684 -5.756 -7.541 1.00 93.06 124 GLU A CA 1
ATOM 982 C C . GLU A 1 124 ? 3.264 -6.715 -8.591 1.00 93.06 124 GLU A C 1
ATOM 984 O O . GLU A 1 124 ? 3.225 -6.441 -9.793 1.00 93.06 124 GLU A O 1
ATOM 989 N N . ILE A 1 125 ? 3.761 -7.868 -8.146 1.00 90.62 125 ILE A N 1
ATOM 990 C CA . ILE A 1 125 ? 4.375 -8.903 -8.984 1.00 90.62 125 ILE A CA 1
ATOM 991 C C . ILE A 1 125 ? 3.577 -10.196 -8.837 1.00 90.62 125 ILE A C 1
ATOM 993 O O . ILE A 1 125 ? 3.482 -10.745 -7.740 1.00 90.62 125 ILE A O 1
ATOM 997 N N . VAL A 1 126 ? 3.047 -10.726 -9.935 1.00 87.62 126 VAL A N 1
ATOM 998 C CA . VAL A 1 126 ? 2.519 -12.092 -9.996 1.00 87.62 126 VAL A CA 1
ATOM 999 C C . VAL A 1 126 ? 3.692 -13.030 -10.296 1.00 87.62 126 VAL A C 1
ATOM 1001 O O . VAL A 1 126 ? 4.327 -12.896 -11.347 1.00 87.62 126 VAL A O 1
ATOM 1004 N N . PRO A 1 127 ? 4.016 -13.971 -9.390 1.00 82.75 127 PRO A N 1
ATOM 1005 C CA . PRO A 1 127 ? 5.109 -14.914 -9.604 1.00 82.75 127 PRO A CA 1
ATOM 1006 C C . PRO A 1 127 ? 4.967 -15.651 -10.938 1.00 82.75 127 PRO A C 1
ATOM 1008 O O . PRO A 1 127 ? 3.902 -16.184 -11.239 1.00 82.75 127 PRO A O 1
ATOM 1011 N N . ASN A 1 128 ? 6.051 -15.706 -11.715 1.00 79.38 128 ASN A N 1
ATOM 1012 C CA . ASN A 1 128 ? 6.128 -16.428 -12.992 1.00 79.38 128 ASN A CA 1
ATOM 1013 C C . ASN A 1 128 ? 5.107 -15.988 -14.062 1.00 79.38 128 ASN A C 1
ATOM 1015 O O . ASN A 1 128 ? 4.866 -16.735 -15.007 1.00 79.38 128 ASN A O 1
ATOM 1019 N N . ALA A 1 129 ? 4.518 -14.789 -13.955 1.00 82.06 129 ALA A N 1
ATOM 1020 C CA . ALA A 1 129 ? 3.574 -14.293 -14.963 1.00 82.06 129 ALA A CA 1
ATOM 1021 C C . ALA A 1 129 ? 4.229 -14.038 -16.328 1.00 82.06 129 ALA A C 1
ATOM 1023 O O . ALA A 1 129 ? 3.588 -14.202 -17.364 1.00 82.06 129 ALA A O 1
ATOM 1024 N N . LYS A 1 130 ? 5.511 -13.661 -16.325 1.00 83.62 130 LYS A N 1
ATOM 1025 C CA . LYS A 1 130 ? 6.325 -13.489 -17.524 1.00 83.62 130 LYS A CA 1
ATOM 1026 C C . LYS A 1 130 ? 7.611 -14.312 -17.395 1.00 83.62 130 LYS A C 1
ATOM 1028 O O . LYS A 1 130 ? 8.296 -14.175 -16.379 1.00 83.62 130 LYS A O 1
ATOM 1033 N N . PRO A 1 131 ? 7.966 -15.135 -18.398 1.00 80.94 131 PRO A N 1
ATOM 1034 C CA . PRO A 1 131 ? 9.258 -15.807 -18.434 1.00 80.94 131 PRO A CA 1
ATOM 1035 C C . PRO A 1 131 ? 10.391 -14.781 -18.411 1.00 80.94 131 PRO A C 1
ATOM 1037 O O . PRO A 1 131 ? 10.364 -13.797 -19.156 1.00 80.94 131 PRO A O 1
ATOM 1040 N N . LEU A 1 132 ? 11.388 -15.009 -17.561 1.00 77.69 132 LEU A N 1
ATOM 1041 C CA . LEU A 1 132 ? 12.615 -14.228 -17.607 1.00 77.69 132 LEU A CA 1
ATOM 1042 C C . LEU A 1 132 ? 13.465 -14.733 -18.781 1.00 77.69 132 LEU A C 1
ATOM 1044 O O . LEU A 1 132 ? 13.543 -15.950 -18.972 1.00 77.69 132 LEU A O 1
ATOM 1048 N N . PRO A 1 133 ? 14.064 -13.835 -19.584 1.00 74.81 133 PRO A N 1
ATOM 1049 C CA . PRO A 1 133 ? 15.034 -14.250 -20.584 1.00 74.81 133 PRO A CA 1
ATOM 1050 C C . PRO A 1 133 ? 16.159 -15.030 -19.899 1.00 74.81 133 PRO A C 1
ATOM 1052 O O . PRO A 1 133 ? 16.597 -14.643 -18.812 1.00 74.81 133 PRO A O 1
ATOM 1055 N N . VAL A 1 134 ? 16.576 -16.125 -20.531 1.00 68.56 134 VAL A N 1
ATOM 1056 C CA . VAL A 1 134 ? 17.727 -16.935 -20.111 1.00 68.56 134 VAL A CA 1
ATOM 1057 C C . VAL A 1 134 ? 19.001 -16.338 -20.687 1.00 68.56 134 VAL A C 1
ATOM 1059 O O . VAL A 1 134 ? 18.942 -15.894 -21.858 1.00 68.56 134 VAL A O 1
#

pLDDT: mean 90.24, std 7.38, range [68.56, 98.06]

Sequence (134 aa):
DIMYRNAKTNLAGQYSLYGSNGDAVLKVYEDNKQKPEAEVKRLMVAKVKELLQNNRRVSLHVTTAENYRLKNIIDIGVNSTQAAAGASFNKSKITEAFTKAERDGYINKFIDETHKSNNCWHVEIVPNAKPLPV

Foldseek 3Di:
DVLLVVCVVPVPVVCVPQDDLLVQLSVLCVVCVVPPPVVSVVSSVVSQVVCQVVVRHRDQVDHDPVSCLFKDKDWAALVVQCVVCPPNDDPVVVLVVVVVCCVVPQFVDWDCCCVPPRNTIITIGGPPRDDDDD

Nearest PDB structures (foldseek):
  5eix-assembly1_A  TM=4.985E-01  e=9.435E+00  Klebsiella pneumoniae
  5eix-assembly1_G  TM=2.103E-01  e=7.363E+00  Klebsiella pneumoniae
  5eix-assembly2_B  TM=1.759E-01  e=4.215E+00  Klebsiella pneumoniae

Radius of gyration: 18.0 Å; Cα contacts (8 Å, |Δi|>4): 138; chains: 1; bounding box: 43×31×47 Å

Solvent-accessible surface area (backbone atoms only — not comparable to full-atom values): 7759 Å² total; per-residue (Å²): 110,67,68,59,55,48,38,73,74,39,44,76,68,42,56,80,68,43,44,76,55,28,37,58,34,51,47,48,39,68,79,32,68,88,50,60,66,70,57,38,51,51,52,31,52,50,46,51,51,55,34,44,77,68,75,42,66,55,44,93,90,64,64,54,73,70,62,50,69,58,41,51,76,47,75,48,43,49,66,62,52,36,68,74,45,50,92,73,53,50,70,66,62,52,53,48,51,49,53,47,33,32,75,73,47,72,25,77,40,71,45,87,32,65,88,44,95,79,29,17,42,38,38,33,30,47,77,81,74,47,86,75,89,130

Mean predicted aligned error: 6.59 Å